Protein AF-A0A955RX34-F1 (afdb_monomer_lite)

Organism: NCBI:txid2053526

Radius of gyration: 18.23 Å; chains: 1; bounding box: 31×40×46 Å

Sequence (95 aa):
MNPAPLKTERLPEAPSLKKLIGPSFIILGLGLGSGEVILWPYLTSNYGMGIIWGALLGLTFQFIMNMEIERYALVHGESVFVGFARKVRWLPFWF

Secondary structure (DSSP, 8-state):
--PPPPP-PPPPPPPPHHHHHHHHHHHHHHHS-HHHHHHHHHHHHHHGGGGHHHHHHHHHHHHHHHHHHHHHHHHHSS-HHHHHHHH-TTGGGT-

Structure (mmCIF, N/CA/C/O backbone):
data_AF-A0A955RX34-F1
#
_entry.id   AF-A0A955RX34-F1
#
loop_
_atom_site.group_PDB
_atom_site.id
_atom_site.type_symbol
_atom_site.label_atom_id
_atom_site.label_alt_id
_atom_site.label_comp_id
_atom_site.label_asym_id
_atom_site.label_entity_id
_atom_site.label_seq_id
_atom_site.pdbx_PDB_ins_code
_atom_site.Cartn_x
_atom_site.Cartn_y
_atom_site.Cartn_z
_atom_site.occupancy
_atom_site.B_iso_or_equiv
_atom_site.auth_seq_id
_atom_site.auth_comp_id
_atom_site.auth_asym_id
_atom_site.auth_atom_id
_atom_site.pdbx_PDB_model_num
ATOM 1 N N . MET A 1 1 ? -12.040 -21.001 18.139 1.00 44.78 1 MET A N 1
ATOM 2 C CA . MET A 1 1 ? -12.287 -19.933 19.132 1.00 44.78 1 MET A CA 1
ATOM 3 C C . MET A 1 1 ? -12.902 -18.765 18.385 1.00 44.78 1 MET A C 1
ATOM 5 O O . MET A 1 1 ? -12.327 -18.378 17.381 1.00 44.78 1 MET A O 1
ATOM 9 N N . ASN A 1 2 ? -14.092 -18.306 18.778 1.00 42.03 2 ASN A N 1
ATOM 10 C CA . ASN A 1 2 ? -14.801 -17.203 18.124 1.00 42.03 2 ASN A CA 1
ATOM 11 C C . ASN A 1 2 ? -14.460 -15.916 18.898 1.00 42.03 2 ASN A C 1
ATOM 13 O O . ASN A 1 2 ? -14.954 -15.775 20.018 1.00 42.03 2 ASN A O 1
ATOM 17 N N . PRO A 1 3 ? -13.556 -15.046 18.408 1.00 55.16 3 PRO A N 1
ATOM 18 C CA . PRO A 1 3 ? -13.182 -13.848 19.150 1.00 55.16 3 PRO A CA 1
ATOM 19 C C . PRO A 1 3 ? -14.395 -12.921 19.248 1.00 55.16 3 PRO A C 1
ATOM 21 O O . PRO A 1 3 ? -15.057 -12.660 18.239 1.00 55.16 3 PRO A O 1
ATOM 24 N N . ALA A 1 4 ? -14.703 -12.457 20.459 1.00 56.84 4 ALA A N 1
ATOM 25 C CA . ALA A 1 4 ? -15.760 -11.480 20.690 1.00 56.84 4 ALA A CA 1
ATOM 26 C C . ALA A 1 4 ? -15.490 -10.201 19.868 1.00 56.84 4 ALA A C 1
ATOM 28 O O . ALA A 1 4 ? -14.325 -9.826 19.726 1.00 56.84 4 ALA A O 1
ATOM 29 N N . PRO A 1 5 ? -16.529 -9.547 19.315 1.00 56.56 5 PRO A N 1
ATOM 30 C CA . PRO A 1 5 ? -16.356 -8.338 18.515 1.00 56.56 5 PRO A CA 1
ATOM 31 C C . PRO A 1 5 ? -15.685 -7.240 19.348 1.00 56.56 5 PRO A C 1
ATOM 33 O O . PRO A 1 5 ? -16.074 -6.993 20.493 1.00 56.56 5 PRO A O 1
ATOM 36 N N . LEU A 1 6 ? -14.658 -6.606 18.779 1.00 60.59 6 LEU A N 1
ATOM 37 C CA . LEU A 1 6 ? -13.923 -5.533 19.441 1.00 60.59 6 LEU A CA 1
ATOM 38 C C . LEU A 1 6 ? -14.828 -4.320 19.684 1.00 60.59 6 LEU A C 1
ATOM 40 O O . LEU A 1 6 ? -15.726 -4.006 18.903 1.00 60.59 6 LEU A O 1
ATOM 44 N N . LYS A 1 7 ? -14.595 -3.647 20.812 1.00 56.47 7 LYS A N 1
ATOM 45 C CA . LYS A 1 7 ? -15.371 -2.489 21.255 1.00 56.47 7 LYS A CA 1
ATOM 46 C C . LYS A 1 7 ? -15.214 -1.353 20.238 1.00 56.47 7 LYS A C 1
ATOM 48 O O . LYS A 1 7 ? -14.115 -0.848 20.037 1.00 56.47 7 LYS A O 1
ATOM 53 N N . THR A 1 8 ? -16.314 -0.946 19.612 1.00 58.81 8 THR A N 1
ATOM 54 C CA . THR A 1 8 ? -16.349 0.195 18.691 1.00 58.81 8 THR A CA 1
ATOM 55 C C . THR A 1 8 ? -16.211 1.496 19.483 1.00 58.81 8 THR A C 1
ATOM 57 O O . THR A 1 8 ? -17.162 1.946 20.123 1.00 58.81 8 THR A O 1
ATOM 60 N N . GLU A 1 9 ? -15.017 2.081 19.474 1.00 63.84 9 GLU A N 1
ATOM 61 C CA . GLU A 1 9 ? -14.711 3.398 20.047 1.00 63.84 9 GLU A CA 1
ATOM 62 C C . GLU A 1 9 ? -14.679 4.455 18.927 1.00 63.84 9 GLU A C 1
ATOM 64 O O . GLU A 1 9 ? -14.533 4.125 17.747 1.00 63.84 9 GLU A O 1
ATOM 69 N N . ARG A 1 10 ? -14.833 5.743 19.266 1.00 66.25 10 ARG A N 1
ATOM 70 C CA . ARG A 1 10 ? -14.697 6.814 18.265 1.00 66.25 10 ARG A CA 1
ATOM 71 C C . ARG A 1 10 ? -13.248 6.871 17.785 1.00 66.25 10 ARG A C 1
ATOM 73 O O . ARG A 1 10 ? -12.335 6.971 18.599 1.00 66.25 10 ARG A O 1
ATOM 80 N N . LEU A 1 11 ? -13.058 6.833 16.467 1.00 68.50 11 LEU A N 1
ATOM 81 C CA . LEU A 1 11 ? -11.741 6.991 15.857 1.00 68.50 11 LEU A CA 1
ATOM 82 C C . LEU A 1 11 ? -11.141 8.353 16.257 1.00 68.50 11 LEU A C 1
ATOM 84 O O . LEU A 1 11 ? -11.875 9.346 16.283 1.00 68.50 11 LEU A O 1
ATOM 88 N N . PRO A 1 12 ? -9.835 8.417 16.573 1.00 72.38 12 PRO A N 1
ATOM 89 C CA . PRO A 1 12 ? -9.162 9.684 16.837 1.00 72.38 12 PRO A CA 1
ATOM 90 C C . PRO A 1 12 ? -9.210 10.589 15.599 1.00 72.38 12 PRO A C 1
ATOM 92 O O . PRO A 1 12 ? -9.318 10.111 14.468 1.00 72.38 12 PRO A O 1
ATOM 95 N N . GLU A 1 13 ? -9.115 11.904 15.806 1.00 75.31 13 GLU A N 1
ATOM 96 C CA . GLU A 1 13 ? -9.063 12.856 14.695 1.00 75.31 13 GLU A CA 1
ATOM 97 C C . GLU A 1 13 ? -7.865 12.571 13.783 1.00 75.31 13 GLU A C 1
ATOM 99 O O . GLU A 1 13 ? -6.753 12.299 14.246 1.00 75.31 13 GLU A O 1
ATOM 104 N N . ALA A 1 14 ? -8.101 12.640 12.471 1.00 76.62 14 ALA A N 1
ATOM 105 C CA . ALA A 1 14 ? -7.070 12.376 11.483 1.00 76.62 14 ALA A CA 1
ATOM 106 C C . ALA A 1 14 ? -5.908 13.376 11.655 1.00 76.62 14 ALA A C 1
ATOM 108 O O . ALA A 1 14 ? -6.134 14.592 11.641 1.00 76.62 14 ALA A O 1
ATOM 109 N N . PRO A 1 15 ? -4.658 12.903 11.804 1.00 80.19 15 PRO A N 1
ATOM 110 C CA . PRO A 1 15 ? -3.510 13.791 11.883 1.00 80.19 15 PRO A CA 1
ATOM 111 C C . PRO A 1 15 ? -3.382 14.623 10.603 1.00 80.19 15 PRO A C 1
ATOM 113 O O . PRO A 1 15 ? -3.745 14.196 9.508 1.00 80.19 15 PRO A O 1
ATOM 116 N N . SER A 1 16 ? -2.848 15.838 10.734 1.00 84.62 16 SER A N 1
ATOM 117 C CA . SER A 1 16 ? -2.696 16.736 9.591 1.00 84.62 16 SER A CA 1
ATOM 118 C C . SER A 1 16 ? -1.789 16.131 8.515 1.00 84.62 16 SER A C 1
ATOM 120 O O . SER A 1 16 ? -0.755 15.538 8.824 1.00 84.62 16 SER A O 1
ATOM 122 N N . LEU A 1 17 ? -2.133 16.350 7.239 1.00 81.25 17 LEU A N 1
ATOM 123 C CA . LEU A 1 17 ? -1.392 15.831 6.076 1.00 81.25 17 LEU A CA 1
ATOM 124 C C . LEU A 1 17 ? 0.123 16.069 6.176 1.00 81.25 17 LEU A C 1
ATOM 126 O O . LEU A 1 17 ? 0.916 15.181 5.889 1.00 81.25 17 LEU A O 1
ATOM 130 N N . LYS A 1 18 ? 0.541 17.240 6.674 1.00 83.75 18 LYS A N 1
ATOM 131 C CA . LYS A 1 18 ? 1.960 17.586 6.860 1.00 83.75 18 LYS A CA 1
ATOM 132 C C . LYS A 1 18 ? 2.707 16.632 7.800 1.00 83.75 18 LYS A C 1
ATOM 134 O O . LYS A 1 18 ? 3.884 16.376 7.581 1.00 83.75 18 LYS A O 1
ATOM 139 N N . LYS A 1 19 ? 2.037 16.113 8.835 1.00 83.88 19 LYS A N 1
ATOM 140 C CA . LYS A 1 19 ? 2.614 15.152 9.789 1.00 83.88 19 LYS A CA 1
ATOM 141 C C . LYS A 1 19 ? 2.645 13.725 9.235 1.00 83.88 19 LYS A C 1
ATOM 143 O O . LYS A 1 19 ? 3.414 12.912 9.733 1.00 83.88 19 LYS A O 1
ATOM 148 N N . LEU A 1 20 ? 1.840 13.437 8.211 1.00 85.00 20 LEU A N 1
ATOM 149 C CA . LEU A 1 20 ? 1.765 12.127 7.563 1.00 85.00 20 LEU A CA 1
ATOM 150 C C . LEU A 1 20 ? 2.823 11.941 6.467 1.00 85.00 20 LEU A C 1
ATOM 152 O O . LEU A 1 20 ? 3.326 10.837 6.309 1.00 85.00 20 LEU A O 1
ATOM 156 N N . ILE A 1 21 ? 3.230 13.011 5.771 1.00 87.19 21 ILE A N 1
ATOM 157 C CA . ILE A 1 21 ? 4.170 12.930 4.634 1.00 87.19 21 ILE A CA 1
ATOM 158 C C . ILE A 1 21 ? 5.481 12.213 4.993 1.00 87.19 21 ILE A C 1
ATOM 160 O O . ILE A 1 21 ? 5.932 11.364 4.229 1.00 87.19 21 ILE A O 1
ATOM 164 N N . GLY A 1 22 ? 6.087 12.528 6.144 1.00 86.31 22 GLY A N 1
ATOM 165 C CA . GLY A 1 22 ? 7.358 11.927 6.568 1.00 86.31 22 GLY A CA 1
ATOM 166 C C . GLY A 1 22 ? 7.258 10.410 6.784 1.00 86.31 22 GLY A C 1
ATOM 167 O O . GLY A 1 22 ? 7.949 9.658 6.096 1.00 86.31 22 GLY A O 1
ATOM 168 N N . PRO A 1 23 ? 6.376 9.943 7.689 1.00 87.44 23 PRO A N 1
ATOM 169 C CA . PRO A 1 23 ? 6.120 8.516 7.878 1.00 87.44 23 PRO A CA 1
ATOM 170 C C . PRO A 1 23 ? 5.701 7.799 6.588 1.00 87.44 23 PRO A C 1
ATOM 172 O O . PRO A 1 23 ? 6.203 6.713 6.307 1.00 87.44 23 PRO A O 1
ATOM 175 N N . SER A 1 24 ? 4.841 8.416 5.770 1.00 84.69 24 SER A N 1
ATOM 176 C CA . SER A 1 24 ? 4.410 7.844 4.492 1.00 84.69 24 SER A CA 1
ATOM 177 C C . SER A 1 24 ? 5.574 7.640 3.526 1.00 84.69 24 SER A C 1
ATOM 179 O O . SER A 1 24 ? 5.634 6.596 2.891 1.00 84.69 24 SER A O 1
ATOM 181 N N . PHE A 1 25 ? 6.530 8.571 3.440 1.00 85.94 25 PHE A N 1
ATOM 182 C CA . PHE A 1 25 ? 7.713 8.408 2.585 1.00 85.94 25 PHE A CA 1
ATOM 183 C C . PHE A 1 25 ? 8.589 7.227 3.010 1.00 85.94 25 PHE A C 1
ATOM 185 O O . PHE A 1 25 ? 9.090 6.496 2.158 1.00 85.94 25 PHE A O 1
ATOM 192 N N . ILE A 1 26 ? 8.744 7.018 4.320 1.00 86.75 26 ILE A N 1
ATOM 193 C CA . ILE A 1 26 ? 9.502 5.884 4.861 1.00 86.75 26 ILE A CA 1
ATOM 194 C C . ILE A 1 26 ? 8.800 4.570 4.504 1.00 86.75 26 ILE A C 1
ATOM 196 O O . ILE A 1 26 ? 9.441 3.654 3.997 1.00 86.75 26 ILE A O 1
ATOM 200 N N . ILE A 1 27 ? 7.481 4.489 4.704 1.00 86.00 27 ILE A N 1
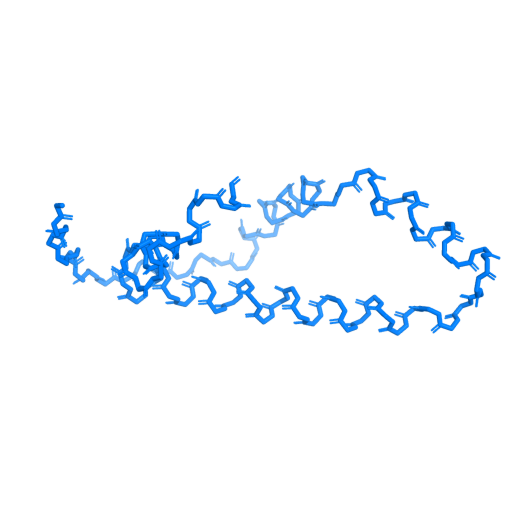ATOM 201 C CA . ILE A 1 27 ? 6.689 3.295 4.372 1.00 86.00 27 ILE A CA 1
ATOM 202 C C . ILE A 1 27 ? 6.699 3.028 2.862 1.00 86.00 27 ILE A C 1
ATOM 204 O O . ILE A 1 27 ? 6.867 1.884 2.455 1.00 86.00 27 ILE A O 1
ATOM 208 N N . LEU A 1 28 ? 6.574 4.066 2.029 1.00 84.56 28 LEU A N 1
ATOM 209 C CA . LEU A 1 28 ? 6.668 3.945 0.572 1.00 84.56 28 LEU A CA 1
ATOM 210 C C . LEU A 1 28 ? 8.043 3.425 0.137 1.00 84.56 28 LEU A C 1
ATOM 212 O O . LEU A 1 28 ? 8.115 2.537 -0.706 1.00 84.56 28 LEU A O 1
ATOM 216 N N . GLY A 1 29 ? 9.124 3.934 0.736 1.00 82.88 29 GLY A N 1
ATOM 217 C CA . GLY A 1 29 ? 10.483 3.464 0.464 1.00 82.88 29 GLY A CA 1
ATOM 218 C C . GLY A 1 29 ? 10.728 2.021 0.913 1.00 82.88 29 GLY A C 1
ATOM 219 O O . GLY A 1 29 ? 11.449 1.295 0.242 1.00 82.88 29 GLY A O 1
ATOM 220 N N . LEU A 1 30 ? 10.105 1.591 2.015 1.00 83.62 30 LEU A N 1
ATOM 221 C CA . LEU A 1 30 ? 10.140 0.197 2.470 1.00 83.62 30 LEU A CA 1
ATOM 222 C C . LEU A 1 30 ? 9.268 -0.726 1.606 1.00 83.62 30 LEU A C 1
ATOM 224 O O . LEU A 1 30 ? 9.588 -1.903 1.456 1.00 83.62 30 LEU A O 1
ATOM 228 N N . GLY A 1 31 ? 8.165 -0.203 1.065 1.00 76.38 31 GLY A N 1
ATOM 229 C CA . GLY A 1 31 ? 7.231 -0.941 0.215 1.00 76.38 31 GLY A CA 1
ATOM 230 C C . GLY A 1 31 ? 7.734 -1.150 -1.214 1.00 76.38 31 GLY A C 1
ATOM 231 O O . GLY A 1 31 ? 7.429 -2.179 -1.811 1.00 76.38 31 GLY A O 1
ATOM 232 N N . LEU A 1 32 ? 8.524 -0.212 -1.750 1.00 81.88 32 LEU A N 1
ATOM 233 C CA . LEU A 1 32 ? 9.190 -0.345 -3.049 1.00 81.88 32 LEU A CA 1
ATOM 234 C C . LEU A 1 32 ? 10.330 -1.369 -2.957 1.00 81.88 32 LEU A C 1
ATOM 236 O O . LEU A 1 32 ? 11.448 -1.065 -2.538 1.00 81.88 32 LEU A O 1
ATOM 240 N N . GLY A 1 33 ? 10.038 -2.606 -3.354 1.00 79.69 33 GLY A N 1
ATOM 241 C CA . GLY A 1 33 ? 11.012 -3.692 -3.357 1.00 79.69 33 GLY A CA 1
ATOM 242 C C . GLY A 1 33 ? 12.073 -3.529 -4.449 1.00 79.69 33 GLY A C 1
ATOM 243 O O . GLY A 1 33 ? 11.808 -3.013 -5.536 1.00 79.69 33 GLY A O 1
ATOM 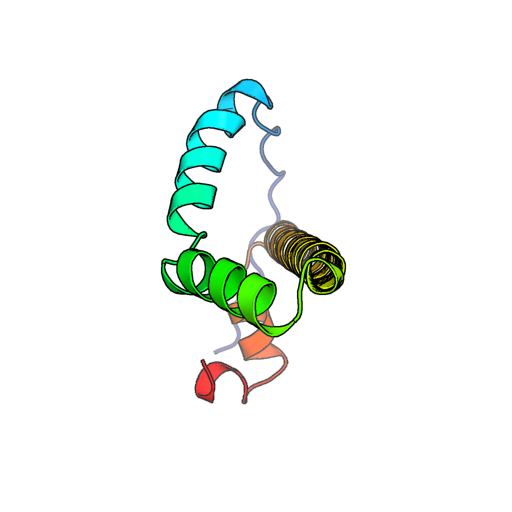244 N N . SER A 1 34 ? 13.275 -4.065 -4.210 1.00 73.69 34 SER A N 1
ATOM 245 C CA . SER A 1 34 ? 14.345 -4.114 -5.224 1.00 73.69 34 SER A CA 1
ATOM 246 C C . SER A 1 34 ? 13.906 -4.816 -6.516 1.00 73.69 34 SER A C 1
ATOM 248 O O . SER A 1 34 ? 14.373 -4.471 -7.600 1.00 73.69 34 SER A O 1
ATOM 250 N N . GLY A 1 35 ? 12.965 -5.761 -6.408 1.00 75.88 35 GLY A N 1
ATOM 251 C CA . GLY A 1 35 ? 12.368 -6.463 -7.539 1.00 75.88 35 GLY A CA 1
ATOM 252 C C . GLY A 1 35 ? 11.662 -5.530 -8.521 1.00 75.88 35 GLY A C 1
ATOM 253 O O . GLY A 1 35 ? 11.886 -5.659 -9.717 1.00 75.88 35 GLY A O 1
ATOM 254 N N . GLU A 1 36 ? 10.883 -4.550 -8.055 1.00 81.88 36 GLU A N 1
ATOM 255 C CA . GLU A 1 36 ? 10.208 -3.593 -8.945 1.00 81.88 36 GLU A CA 1
ATOM 256 C C . GLU A 1 36 ? 11.210 -2.665 -9.634 1.00 81.88 36 GLU A C 1
ATOM 258 O O . GLU A 1 36 ? 11.119 -2.439 -10.840 1.00 81.88 36 GLU A O 1
ATOM 263 N N . VAL A 1 37 ? 12.218 -2.188 -8.898 1.00 81.62 37 VAL A N 1
ATOM 264 C CA . VAL A 1 37 ? 13.249 -1.279 -9.429 1.00 81.62 37 VAL A CA 1
ATOM 265 C C . VAL A 1 37 ? 14.049 -1.918 -10.571 1.00 81.62 37 VAL A C 1
ATOM 267 O O . VAL A 1 37 ? 14.486 -1.210 -11.473 1.00 81.62 37 VAL A O 1
ATOM 270 N N . ILE A 1 38 ? 14.218 -3.244 -10.568 1.00 85.12 38 ILE A N 1
ATOM 271 C CA . ILE A 1 38 ? 14.907 -3.991 -11.636 1.00 85.12 38 ILE A CA 1
ATOM 272 C C . ILE A 1 38 ? 13.926 -4.440 -12.730 1.00 85.12 38 ILE A C 1
ATOM 274 O O . ILE A 1 38 ? 14.248 -4.388 -13.921 1.00 85.12 38 ILE A O 1
ATOM 278 N N . LEU A 1 39 ? 12.717 -4.857 -12.342 1.00 85.38 39 LEU A N 1
ATOM 279 C CA . LEU A 1 39 ? 11.697 -5.364 -13.257 1.00 85.38 39 LEU A CA 1
ATOM 280 C C . LEU A 1 39 ? 11.193 -4.276 -14.212 1.00 85.38 39 LEU A C 1
ATOM 282 O O . LEU A 1 39 ? 11.033 -4.550 -15.399 1.00 85.38 39 LEU A O 1
ATOM 286 N N . TRP A 1 40 ? 10.984 -3.044 -13.739 1.00 83.50 40 TRP A N 1
ATOM 287 C CA . TRP A 1 40 ? 10.477 -1.950 -14.578 1.00 83.50 40 TRP A CA 1
ATOM 288 C C . TRP A 1 40 ? 11.427 -1.572 -15.732 1.00 83.50 40 TRP A C 1
ATOM 290 O O . TRP A 1 40 ? 10.963 -1.528 -16.877 1.00 83.50 40 TRP A O 1
ATOM 300 N N . PRO A 1 41 ? 12.742 -1.360 -15.511 1.00 84.69 41 PRO A N 1
ATOM 301 C CA . PRO A 1 41 ? 13.710 -1.179 -16.593 1.00 84.69 41 PRO A CA 1
ATOM 302 C C . PRO A 1 41 ? 13.784 -2.380 -17.534 1.00 84.69 41 PRO A C 1
ATOM 304 O O . PRO A 1 41 ? 13.839 -2.199 -18.748 1.00 84.69 41 PRO A O 1
ATOM 307 N N . TYR A 1 42 ? 13.739 -3.603 -16.994 1.00 86.94 42 TYR A N 1
ATOM 308 C CA . TYR A 1 42 ? 13.748 -4.819 -17.804 1.00 86.94 42 TYR A CA 1
ATOM 309 C C . TYR A 1 42 ? 12.527 -4.890 -18.732 1.00 86.94 42 TYR A C 1
ATOM 311 O O . TYR A 1 42 ? 12.674 -5.098 -19.937 1.00 86.94 42 TYR A O 1
ATOM 319 N N . LEU A 1 43 ? 11.326 -4.657 -18.205 1.00 86.25 43 LEU A N 1
ATOM 320 C CA . LEU A 1 43 ? 10.091 -4.642 -18.988 1.00 86.25 43 LEU A CA 1
ATOM 321 C C . LEU A 1 43 ? 10.094 -3.516 -20.027 1.00 86.25 43 LEU A C 1
ATOM 323 O O . LEU A 1 43 ? 9.755 -3.749 -21.183 1.00 86.25 43 LEU A O 1
ATOM 327 N N . THR A 1 44 ? 10.545 -2.322 -19.645 1.00 86.88 44 THR A N 1
ATOM 328 C CA . THR A 1 44 ? 10.622 -1.169 -20.556 1.00 86.88 44 THR A CA 1
ATOM 329 C C . THR A 1 44 ? 11.646 -1.396 -21.672 1.00 86.88 44 THR A C 1
ATOM 331 O O . THR A 1 44 ? 11.411 -0.987 -22.804 1.00 86.88 44 THR A O 1
ATOM 334 N N . SER A 1 45 ? 12.755 -2.085 -21.388 1.00 87.88 45 SER A N 1
ATOM 335 C CA . SER A 1 45 ? 13.775 -2.436 -22.385 1.00 87.88 45 SER A CA 1
ATOM 336 C C . SER A 1 45 ? 13.268 -3.471 -23.398 1.00 87.88 45 SER A C 1
ATOM 338 O O . SER A 1 45 ? 13.515 -3.337 -24.593 1.00 87.88 45 SER A O 1
ATOM 340 N N . ASN A 1 46 ? 12.509 -4.476 -22.943 1.00 86.94 46 ASN A N 1
ATOM 341 C CA . ASN A 1 46 ? 12.019 -5.552 -23.814 1.00 86.94 46 ASN A CA 1
ATOM 342 C C . ASN A 1 46 ? 10.745 -5.188 -24.594 1.00 86.94 46 ASN A C 1
ATOM 344 O O . ASN A 1 46 ? 10.580 -5.618 -25.732 1.00 86.94 46 ASN A O 1
ATOM 348 N N . TYR A 1 47 ? 9.840 -4.412 -23.997 1.00 83.06 47 TYR A N 1
ATOM 349 C CA . TYR A 1 47 ? 8.509 -4.136 -24.555 1.00 83.06 47 TYR A CA 1
ATOM 350 C C . TYR A 1 47 ? 8.268 -2.649 -24.869 1.00 83.06 47 TYR A C 1
ATOM 352 O O . TYR A 1 47 ? 7.198 -2.276 -25.355 1.00 83.06 47 TYR A O 1
ATOM 360 N N . GLY A 1 48 ? 9.249 -1.783 -24.602 1.00 82.31 48 GLY A N 1
ATOM 361 C CA . GLY A 1 48 ? 9.157 -0.343 -24.828 1.00 82.31 48 GLY A CA 1
ATOM 362 C C . GLY A 1 48 ? 8.267 0.394 -23.820 1.00 82.31 48 GLY A C 1
ATOM 363 O O . GLY A 1 48 ? 7.777 -0.157 -22.834 1.00 82.31 48 GLY A O 1
ATOM 364 N N . MET A 1 49 ? 8.021 1.681 -24.088 1.00 81.00 49 MET A N 1
ATOM 365 C CA . MET A 1 49 ? 7.235 2.570 -23.213 1.00 81.00 49 MET A CA 1
ATOM 366 C C . MET A 1 49 ? 5.736 2.220 -23.127 1.00 81.00 49 MET A C 1
ATOM 368 O O . MET A 1 49 ? 5.025 2.786 -22.300 1.00 81.00 49 MET A O 1
ATOM 372 N N . GLY A 1 50 ? 5.236 1.281 -23.940 1.00 82.00 50 GLY A N 1
ATOM 373 C CA . GLY A 1 50 ? 3.825 0.870 -23.929 1.00 82.00 50 GLY A CA 1
ATOM 374 C C . GLY A 1 50 ? 3.375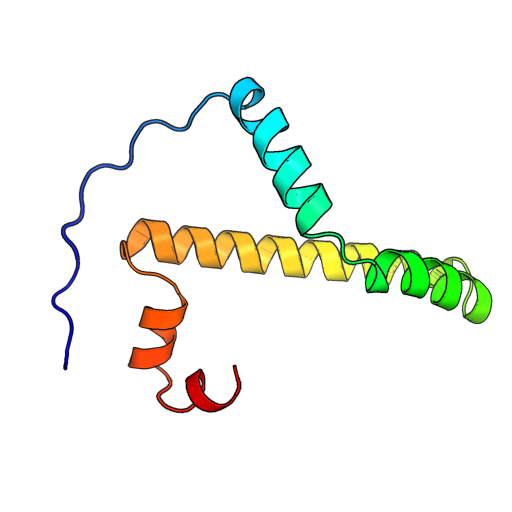 0.209 -22.619 1.00 82.00 50 GLY A C 1
ATOM 375 O O . GLY A 1 50 ? 2.194 0.246 -22.285 1.00 82.00 50 GLY A O 1
ATOM 376 N N . ILE A 1 51 ? 4.312 -0.338 -21.834 1.00 83.81 51 ILE A N 1
ATOM 377 C CA . ILE A 1 51 ? 4.021 -1.015 -20.558 1.00 83.81 51 ILE A CA 1
ATOM 378 C C . ILE A 1 51 ? 3.711 -0.040 -19.410 1.00 83.81 51 ILE A C 1
ATOM 380 O O . ILE A 1 51 ? 3.141 -0.447 -18.398 1.00 83.81 51 ILE A O 1
ATOM 384 N N . ILE A 1 52 ? 3.992 1.257 -19.560 1.00 82.50 52 ILE A N 1
ATOM 385 C CA . ILE A 1 52 ? 3.773 2.257 -18.499 1.00 82.50 52 ILE A CA 1
ATOM 386 C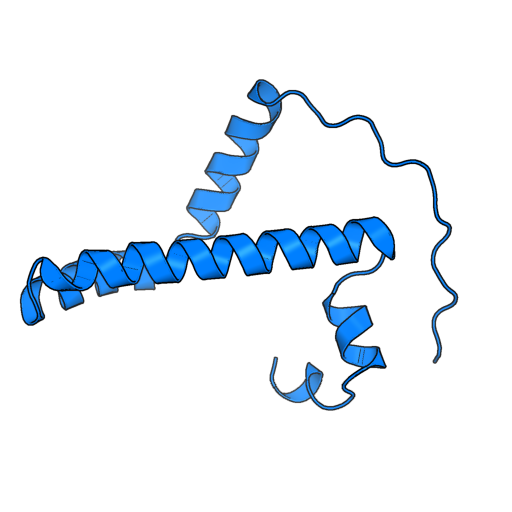 C . ILE A 1 52 ? 2.303 2.306 -18.045 1.00 82.50 52 ILE A C 1
ATOM 388 O O . ILE A 1 52 ? 2.027 2.525 -16.866 1.00 82.50 52 ILE A O 1
ATOM 392 N N . TRP A 1 53 ? 1.343 2.013 -18.930 1.00 85.31 53 TRP A N 1
ATOM 393 C CA . TRP A 1 53 ? -0.071 1.928 -18.538 1.00 85.31 53 TRP A CA 1
ATOM 394 C C . TRP A 1 53 ? -0.335 0.782 -17.545 1.00 85.31 53 TRP A C 1
ATOM 396 O O . TRP A 1 53 ? -1.179 0.902 -16.656 1.00 85.31 53 TRP A O 1
ATOM 406 N N . GLY A 1 54 ? 0.433 -0.306 -17.628 1.00 86.88 54 GLY A N 1
ATOM 407 C CA . GLY A 1 54 ? 0.403 -1.386 -16.643 1.00 86.88 54 GLY A CA 1
ATOM 408 C C . GLY A 1 54 ? 0.763 -0.900 -15.238 1.00 86.88 54 GLY A C 1
ATOM 409 O O . GLY A 1 54 ? 0.134 -1.331 -14.275 1.00 86.88 54 GLY A O 1
ATOM 410 N N . ALA A 1 55 ? 1.689 0.061 -15.119 1.00 85.38 55 ALA A N 1
ATOM 411 C CA . ALA A 1 55 ? 2.023 0.684 -13.838 1.00 85.38 55 ALA A CA 1
ATOM 412 C C . ALA A 1 55 ? 0.820 1.437 -13.269 1.00 85.38 55 ALA A C 1
ATOM 414 O O . ALA A 1 55 ? 0.489 1.277 -12.099 1.00 85.38 55 ALA A O 1
ATOM 415 N N . LEU A 1 56 ? 0.126 2.208 -14.111 1.00 88.50 56 LEU A N 1
ATOM 416 C CA . LEU A 1 56 ? -1.059 2.961 -13.705 1.00 88.50 56 LEU A CA 1
ATOM 417 C C . LEU A 1 56 ? -2.180 2.033 -13.217 1.00 88.50 56 LEU A C 1
ATOM 419 O O . LEU A 1 56 ? -2.793 2.300 -12.182 1.00 88.50 56 LEU A O 1
ATOM 423 N N . LEU A 1 57 ? -2.426 0.930 -13.931 1.00 91.44 57 LEU A N 1
ATOM 424 C CA . LEU A 1 57 ? -3.401 -0.077 -13.507 1.00 91.44 57 LEU A CA 1
ATOM 425 C C . LEU A 1 57 ? -2.980 -0.736 -12.192 1.00 91.44 57 LEU A C 1
ATOM 427 O O . LEU A 1 57 ? -3.782 -0.780 -11.261 1.00 91.44 57 LEU A O 1
ATOM 431 N N . GLY A 1 58 ? -1.728 -1.188 -12.086 1.00 88.75 58 GLY A N 1
ATOM 432 C CA . GLY A 1 58 ? -1.194 -1.810 -10.872 1.00 88.75 58 GLY A CA 1
ATOM 433 C C . GLY A 1 58 ? -1.312 -0.899 -9.651 1.00 88.75 58 GLY A C 1
ATOM 434 O O . GLY A 1 58 ? -1.851 -1.311 -8.626 1.00 88.75 58 GLY A O 1
ATOM 435 N N . LEU A 1 59 ? -0.921 0.370 -9.793 1.00 88.81 59 LEU A N 1
ATOM 436 C CA . LEU A 1 59 ? -1.014 1.368 -8.729 1.00 88.81 59 LEU A CA 1
ATOM 437 C C . LEU A 1 59 ? -2.469 1.645 -8.329 1.00 88.81 59 LEU A C 1
ATOM 439 O O . LEU A 1 59 ? -2.770 1.788 -7.146 1.00 88.81 59 LEU A O 1
ATOM 443 N N . THR A 1 60 ? -3.385 1.672 -9.302 1.00 91.44 60 THR A N 1
ATOM 444 C CA . THR A 1 60 ? -4.824 1.844 -9.047 1.00 91.44 60 THR A CA 1
ATOM 445 C C . THR A 1 60 ? -5.388 0.668 -8.254 1.00 91.44 60 THR A C 1
ATOM 447 O O . THR A 1 60 ? -6.089 0.871 -7.262 1.00 91.44 60 THR A O 1
ATOM 450 N N . PHE A 1 61 ? -5.060 -0.567 -8.647 1.00 89.88 61 PHE A N 1
ATOM 451 C CA . PHE A 1 61 ? -5.474 -1.760 -7.908 1.00 89.88 61 PHE A CA 1
ATOM 452 C C . PHE A 1 61 ? -4.882 -1.786 -6.500 1.00 89.88 61 PHE A C 1
ATOM 454 O O . PHE A 1 61 ? -5.613 -2.020 -5.540 1.00 89.88 61 PHE A O 1
ATOM 461 N N . GLN A 1 62 ? -3.590 -1.487 -6.359 1.00 88.38 62 GLN A N 1
ATOM 462 C CA . GLN A 1 62 ? -2.924 -1.402 -5.061 1.00 88.38 62 GLN A CA 1
ATOM 463 C C . GLN A 1 62 ? -3.574 -0.344 -4.161 1.00 88.38 62 GLN A C 1
ATOM 465 O O . GLN A 1 62 ? -3.793 -0.598 -2.977 1.00 88.38 62 GLN A O 1
ATOM 470 N N . PHE A 1 63 ? -3.942 0.812 -4.716 1.00 88.50 63 PHE A N 1
ATOM 471 C CA . PHE A 1 63 ? -4.649 1.865 -3.990 1.00 88.50 63 PHE A CA 1
ATOM 472 C C . PHE A 1 63 ? -6.026 1.409 -3.498 1.00 88.50 63 PHE A C 1
ATOM 474 O O . PHE A 1 63 ? -6.318 1.540 -2.310 1.00 88.50 63 PHE A O 1
ATOM 481 N N . ILE A 1 64 ? -6.853 0.835 -4.379 1.00 89.75 64 ILE A N 1
ATOM 482 C CA . ILE A 1 64 ? -8.192 0.349 -4.011 1.00 89.75 64 ILE A CA 1
ATOM 483 C C . ILE A 1 64 ? -8.089 -0.747 -2.947 1.00 89.75 64 ILE A C 1
ATOM 485 O O . ILE A 1 64 ? -8.822 -0.711 -1.960 1.00 89.75 64 ILE A O 1
ATOM 489 N N . MET A 1 65 ? -7.163 -1.695 -3.118 1.00 85.56 65 MET A N 1
ATOM 490 C CA . MET A 1 65 ? -6.960 -2.771 -2.150 1.00 85.56 65 MET A CA 1
ATOM 491 C C . MET A 1 65 ? -6.540 -2.231 -0.783 1.00 85.56 65 MET A C 1
ATOM 493 O O . MET A 1 65 ? -7.172 -2.575 0.212 1.00 85.56 65 MET A O 1
ATOM 497 N N . ASN A 1 66 ? -5.530 -1.358 -0.718 1.00 85.62 66 ASN A N 1
ATOM 498 C CA . ASN A 1 66 ? -5.083 -0.778 0.552 1.00 85.62 66 ASN A CA 1
ATOM 499 C C . ASN A 1 66 ? -6.194 0.038 1.225 1.00 85.62 66 ASN A C 1
ATOM 501 O O . ASN A 1 66 ? -6.423 -0.119 2.421 1.00 85.62 66 ASN A O 1
ATOM 505 N N . MET A 1 67 ? -6.946 0.832 0.457 1.00 86.06 67 MET A N 1
ATOM 506 C CA . MET A 1 67 ? -8.050 1.631 0.990 1.00 86.06 67 MET A CA 1
ATOM 507 C C . MET A 1 67 ? -9.182 0.768 1.560 1.00 86.06 67 MET A C 1
ATOM 509 O O . MET A 1 67 ? -9.753 1.105 2.599 1.00 86.06 67 MET A O 1
ATOM 513 N N . GLU A 1 68 ? -9.514 -0.346 0.908 1.00 84.38 68 GLU A N 1
ATOM 514 C CA . GLU A 1 68 ? -10.549 -1.253 1.408 1.00 84.38 68 GLU A CA 1
ATOM 515 C C . GLU A 1 68 ? -10.070 -2.039 2.632 1.00 84.38 68 GLU A C 1
ATOM 517 O O . GLU A 1 68 ? -10.835 -2.253 3.576 1.00 84.38 68 GLU A O 1
ATOM 522 N N . ILE A 1 69 ? -8.785 -2.403 2.665 1.00 82.88 69 ILE A N 1
ATOM 523 C CA . ILE A 1 69 ? -8.166 -3.042 3.828 1.00 82.88 69 ILE A CA 1
ATOM 524 C C . ILE A 1 69 ? -8.203 -2.109 5.044 1.00 82.88 69 ILE A C 1
ATOM 526 O O . ILE A 1 69 ? -8.618 -2.523 6.130 1.00 82.88 69 ILE A O 1
ATOM 530 N N . GLU A 1 70 ? -7.824 -0.845 4.858 1.00 82.50 70 GLU A N 1
ATOM 531 C CA . GLU A 1 70 ? -7.893 0.185 5.895 1.00 82.50 70 GLU A CA 1
ATOM 532 C C . GLU A 1 70 ? -9.334 0.409 6.363 1.00 82.50 70 GLU A C 1
ATOM 534 O O . GLU A 1 70 ? -9.597 0.415 7.565 1.00 82.50 70 GLU A O 1
ATOM 539 N N . ARG A 1 71 ? -10.295 0.518 5.435 1.00 83.88 71 ARG A N 1
ATOM 540 C CA . ARG A 1 71 ? -11.720 0.672 5.765 1.00 83.88 71 ARG A CA 1
ATOM 541 C C . ARG A 1 71 ? -12.233 -0.499 6.598 1.00 83.88 71 ARG A C 1
ATOM 543 O O . ARG A 1 71 ? -12.920 -0.277 7.595 1.00 83.88 71 ARG A O 1
ATOM 550 N N . TYR A 1 72 ? -11.896 -1.731 6.219 1.00 77.56 72 TYR A N 1
ATOM 551 C CA . TYR A 1 72 ? -12.286 -2.913 6.980 1.00 77.56 72 TYR A CA 1
ATOM 552 C C . TYR A 1 72 ? -11.708 -2.883 8.398 1.00 77.56 72 TYR A C 1
ATOM 554 O O . TYR A 1 72 ? -12.453 -3.099 9.359 1.00 77.56 72 TYR A O 1
ATOM 562 N N . ALA A 1 73 ? -10.415 -2.561 8.522 1.00 80.19 73 ALA A N 1
ATOM 563 C CA . ALA A 1 73 ? -9.726 -2.465 9.804 1.00 80.19 73 ALA A CA 1
ATOM 564 C C . ALA A 1 73 ? -10.312 -1.363 10.702 1.00 80.19 73 ALA A C 1
ATOM 566 O O . ALA A 1 73 ? -10.480 -1.574 11.901 1.00 80.19 73 ALA A O 1
ATOM 567 N N . LEU A 1 74 ? -10.694 -0.220 10.126 1.00 76.88 74 LEU A N 1
ATOM 568 C CA . LEU A 1 74 ? -11.328 0.886 10.849 1.00 76.88 74 LEU A CA 1
ATOM 569 C C . LEU A 1 74 ? -12.748 0.549 11.325 1.00 76.88 74 LEU A C 1
ATOM 571 O O . LEU A 1 74 ? -13.130 0.949 12.420 1.00 76.88 74 LEU A O 1
ATOM 575 N N . VAL A 1 75 ? -13.533 -0.176 10.519 1.00 74.38 75 VAL A N 1
ATOM 576 C CA . VAL A 1 75 ? -14.929 -0.517 10.849 1.00 74.38 75 VAL A CA 1
ATOM 577 C C . VAL A 1 75 ? -15.017 -1.647 11.875 1.00 74.38 75 VAL A C 1
ATOM 579 O O . VAL A 1 75 ? -15.848 -1.585 12.779 1.00 74.38 75 VAL A O 1
ATOM 582 N N . HIS A 1 76 ? -14.186 -2.683 11.744 1.00 69.12 76 HIS A N 1
ATOM 583 C CA . HIS A 1 76 ? -14.266 -3.876 12.597 1.00 69.12 76 HIS A CA 1
ATOM 584 C C . HIS A 1 76 ? -13.288 -3.838 13.778 1.00 69.12 76 HIS A C 1
ATOM 586 O O . HIS A 1 76 ? -13.406 -4.655 14.688 1.00 69.12 76 HIS A O 1
ATOM 592 N N . GLY A 1 77 ? -12.309 -2.926 13.764 1.00 66.12 77 GLY A N 1
ATOM 593 C CA . GLY A 1 77 ? -11.221 -2.878 14.746 1.00 66.12 77 GLY A CA 1
ATOM 594 C C . GLY A 1 77 ? -10.244 -4.055 14.643 1.00 66.12 77 GLY A C 1
ATOM 595 O O . GLY A 1 77 ? -9.312 -4.155 15.435 1.00 66.12 77 GLY A O 1
ATOM 596 N N . GLU A 1 78 ? -10.448 -4.958 13.683 1.00 69.12 78 GLU A N 1
ATOM 597 C CA . GLU A 1 78 ? -9.686 -6.188 13.498 1.00 69.12 78 GLU A CA 1
ATOM 598 C C . GLU A 1 78 ? -8.901 -6.143 12.192 1.00 69.12 78 GLU A C 1
ATOM 600 O O . GLU A 1 78 ? -9.348 -5.581 11.192 1.00 69.12 78 GLU A O 1
ATOM 605 N N . SER A 1 79 ? -7.737 -6.792 12.172 1.00 69.75 79 SER A N 1
ATOM 606 C CA . SER A 1 79 ? -6.983 -6.944 10.931 1.00 69.75 79 SER A CA 1
ATOM 607 C C . SER A 1 79 ? -7.796 -7.725 9.895 1.00 69.75 79 SER A C 1
ATOM 609 O O . SER A 1 79 ? -8.454 -8.718 10.217 1.00 69.75 79 SER A O 1
ATOM 611 N N . VAL A 1 80 ? -7.686 -7.324 8.629 1.00 70.19 80 VAL A N 1
ATOM 612 C CA . VAL A 1 80 ? -8.290 -8.022 7.486 1.00 70.19 80 VAL A CA 1
ATOM 613 C C . VAL A 1 80 ? -7.935 -9.511 7.462 1.00 70.19 80 VAL A C 1
ATOM 615 O O . VAL A 1 80 ? -8.782 -10.330 7.115 1.00 70.19 80 VAL A O 1
ATOM 618 N N . PHE A 1 81 ? -6.740 -9.895 7.920 1.00 65.81 81 PHE A N 1
ATOM 619 C CA . PHE A 1 81 ? -6.343 -11.302 8.037 1.00 65.81 81 PHE A CA 1
ATOM 620 C C . PHE A 1 81 ? -7.206 -12.089 9.034 1.00 65.81 81 PHE A C 1
ATOM 622 O O . PHE A 1 81 ? -7.528 -13.248 8.784 1.00 65.81 81 PHE A O 1
ATOM 629 N N . VAL 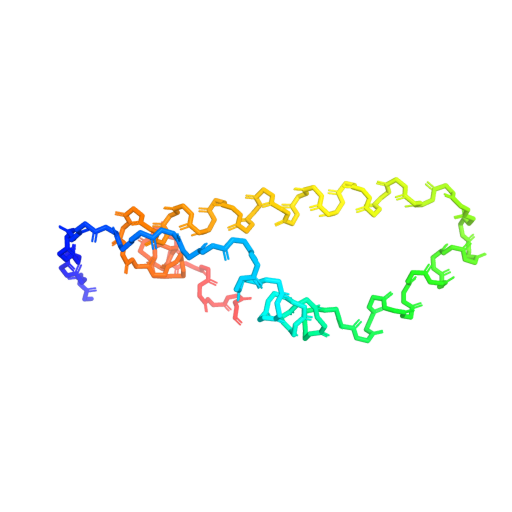A 1 82 ? -7.646 -11.460 10.129 1.00 66.25 82 VAL A N 1
ATOM 630 C CA . VAL A 1 82 ? -8.556 -12.070 11.116 1.00 66.25 82 VAL A CA 1
ATOM 631 C C . VAL A 1 82 ? -9.962 -12.214 10.525 1.00 66.25 82 VAL A C 1
ATOM 633 O O . VAL A 1 82 ? -10.603 -13.254 10.696 1.00 66.25 82 VAL A O 1
ATOM 636 N N . GLY A 1 83 ? -10.411 -11.211 9.765 1.00 64.50 83 GLY A N 1
ATOM 637 C CA . GLY A 1 83 ? -11.655 -11.261 8.994 1.00 64.50 83 GLY A CA 1
ATOM 638 C C . GLY A 1 83 ? -11.666 -12.375 7.945 1.00 64.50 83 GLY A C 1
ATOM 639 O O . GLY A 1 83 ? -12.607 -13.174 7.879 1.00 64.50 83 GLY A O 1
ATOM 640 N N . PHE A 1 84 ? -10.587 -12.490 7.167 1.00 66.81 84 PHE A N 1
ATOM 641 C CA . PHE A 1 84 ? -10.405 -13.560 6.186 1.00 66.81 84 PHE A CA 1
ATOM 642 C C . PHE A 1 84 ? -10.291 -14.935 6.840 1.00 66.81 84 PHE A C 1
ATOM 644 O O . PHE A 1 84 ? -10.931 -15.867 6.362 1.00 66.81 84 PHE A O 1
ATOM 651 N N . ALA A 1 85 ? -9.580 -15.071 7.962 1.00 64.00 85 ALA A N 1
ATOM 652 C CA . ALA A 1 85 ? -9.477 -16.337 8.688 1.00 64.00 85 ALA A CA 1
ATOM 653 C C . ALA A 1 85 ? -10.840 -16.848 9.197 1.00 64.00 85 ALA A C 1
ATOM 655 O O . ALA A 1 85 ? -11.059 -18.060 9.252 1.00 64.00 85 ALA A O 1
ATOM 656 N N . ARG A 1 86 ? -11.782 -15.947 9.526 1.00 62.97 86 ARG A N 1
ATOM 657 C CA . ARG A 1 86 ? -13.164 -16.321 9.887 1.00 62.97 86 ARG A CA 1
ATOM 658 C C . ARG A 1 86 ? -14.026 -16.677 8.679 1.00 62.97 86 ARG A C 1
ATOM 660 O O . ARG A 1 86 ? -14.834 -17.598 8.773 1.00 62.97 86 ARG A O 1
ATOM 667 N N . LYS A 1 87 ? -13.891 -15.944 7.568 1.00 63.22 87 LYS A N 1
ATOM 668 C CA . LYS A 1 87 ? -14.780 -16.083 6.400 1.00 63.22 87 LYS A CA 1
ATOM 669 C C . LYS A 1 87 ? -14.317 -17.156 5.413 1.00 63.22 87 LYS A C 1
ATOM 671 O O . LYS A 1 87 ? -15.145 -17.791 4.768 1.00 63.22 87 LYS A O 1
ATOM 676 N N . VAL A 1 88 ? -13.009 -17.377 5.303 1.00 59.53 88 VAL A N 1
ATOM 677 C CA . VAL A 1 88 ? -12.401 -18.306 4.348 1.00 59.53 88 VAL A CA 1
ATOM 678 C C . VAL A 1 88 ? -11.276 -19.071 5.046 1.00 59.53 88 VAL A C 1
ATOM 680 O O . VAL A 1 88 ? -10.108 -18.696 5.022 1.00 59.53 88 VAL A O 1
ATOM 683 N N . ARG A 1 89 ? -11.644 -20.190 5.677 1.00 54.19 89 ARG A N 1
ATOM 684 C CA . ARG A 1 89 ? -10.774 -21.018 6.536 1.00 54.19 89 ARG A CA 1
ATOM 685 C C . ARG A 1 89 ? -9.522 -21.595 5.841 1.00 54.19 89 ARG A C 1
ATOM 687 O O . ARG A 1 89 ? -8.684 -22.178 6.515 1.00 54.19 89 ARG A O 1
ATOM 694 N N . TRP A 1 90 ? -9.401 -21.458 4.518 1.00 54.28 90 TRP A N 1
ATOM 695 C CA . TRP A 1 90 ? -8.313 -22.015 3.701 1.00 54.28 90 TRP A CA 1
ATOM 696 C C . TRP A 1 90 ? -7.228 -20.994 3.305 1.00 54.28 90 TRP A C 1
ATOM 698 O O . TRP A 1 90 ? -6.114 -21.386 2.981 1.00 54.28 90 TRP A O 1
ATOM 708 N N . LEU A 1 91 ? -7.512 -19.688 3.383 1.00 54.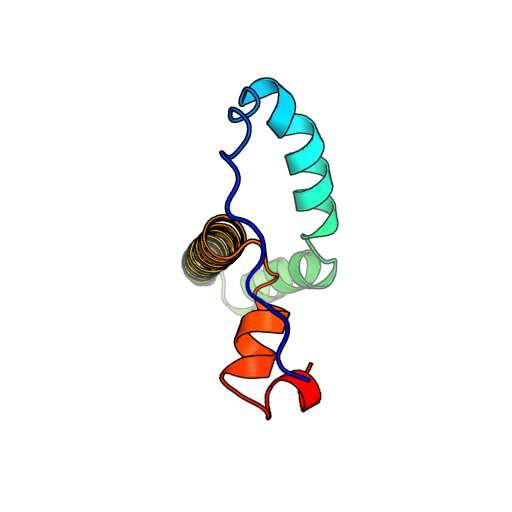88 91 LEU A N 1
ATOM 709 C CA . LEU A 1 91 ? -6.553 -18.627 3.033 1.00 54.88 91 LEU A CA 1
ATOM 710 C C . LEU A 1 91 ? -5.280 -18.578 3.907 1.00 54.88 91 LEU A C 1
ATOM 712 O O . LEU A 1 91 ? -4.218 -18.322 3.348 1.00 54.88 91 LEU A O 1
ATOM 716 N N . PRO A 1 92 ? -5.325 -18.861 5.227 1.00 52.75 92 PRO A N 1
ATOM 717 C CA . PRO A 1 92 ? -4.123 -18.851 6.068 1.00 52.75 92 PRO A CA 1
ATOM 718 C C . PRO A 1 92 ? -3.096 -19.936 5.724 1.00 52.75 92 PRO A C 1
ATOM 720 O O . PRO A 1 92 ? -1.999 -19.906 6.254 1.00 52.75 92 PRO A O 1
ATOM 723 N N . PHE A 1 93 ? -3.456 -20.928 4.903 1.00 51.69 93 PHE A N 1
ATOM 724 C CA . PHE A 1 93 ? -2.531 -21.985 4.485 1.00 51.69 93 PHE A CA 1
ATOM 725 C C . PHE A 1 93 ? -1.700 -21.585 3.254 1.00 51.69 93 PHE A C 1
ATOM 727 O O . PHE A 1 93 ? -0.738 -22.263 2.912 1.00 51.69 93 PHE A O 1
ATOM 734 N N . TRP A 1 94 ? -2.105 -20.518 2.561 1.00 51.03 94 TRP A N 1
ATOM 735 C CA . TRP A 1 94 ? -1.498 -20.058 1.309 1.00 51.03 94 TRP A CA 1
ATOM 736 C C . TRP A 1 94 ? -0.667 -18.774 1.478 1.00 51.03 94 TRP A C 1
ATOM 738 O O . TRP A 1 94 ? -0.024 -18.338 0.527 1.00 51.03 94 TRP A O 1
ATOM 748 N N . PHE A 1 95 ? -0.708 -18.180 2.674 1.00 45.72 95 PHE A N 1
ATOM 749 C CA . PHE A 1 95 ? 0.068 -17.014 3.097 1.00 45.72 95 PHE A CA 1
ATOM 750 C C . PHE A 1 95 ? 1.166 -17.463 4.060 1.00 45.72 95 PHE A C 1
ATOM 752 O O . PHE A 1 95 ? 2.290 -16.928 3.955 1.00 45.72 95 PHE A O 1
#

pLDDT: mean 75.92, std 12.58, range [42.03, 91.44]

Foldseek 3Di:
DDDDQDDQDDDDPDDDPVVVVVVVVVVVVVVPDPCCVVVVVVCCVVPNPPCVVVVVVVVVVVVVVVVVQVVVCNVRVDGVVVVCCVVPVCVVVVD